Protein AF-A0A7V6NIX9-F1 (afdb_monomer_lite)

pLDDT: mean 92.25, std 5.12, range [70.06, 97.31]

Structure (mmCIF, N/CA/C/O backbone):
data_AF-A0A7V6NIX9-F1
#
_entry.id   AF-A0A7V6NIX9-F1
#
loop_
_atom_site.group_PDB
_atom_site.id
_atom_site.type_symbol
_atom_site.label_atom_id
_atom_site.label_alt_id
_atom_site.label_comp_id
_atom_site.label_asym_id
_atom_site.label_entity_id
_atom_site.label_seq_id
_atom_site.pdbx_PDB_ins_code
_atom_site.Cartn_x
_atom_site.Cartn_y
_atom_site.Cartn_z
_atom_site.occupancy
_atom_site.B_iso_or_equiv
_atom_site.auth_seq_id
_atom_site.auth_comp_id
_atom_site.auth_asym_id
_atom_site.auth_atom_id
_atom_site.pdbx_PDB_model_num
ATOM 1 N N . MET A 1 1 ? 14.371 -1.671 5.538 1.00 70.06 1 MET A N 1
ATOM 2 C CA . MET A 1 1 ? 14.347 -1.610 4.065 1.00 70.06 1 MET A CA 1
ATOM 3 C C . MET A 1 1 ? 13.373 -2.673 3.591 1.00 70.0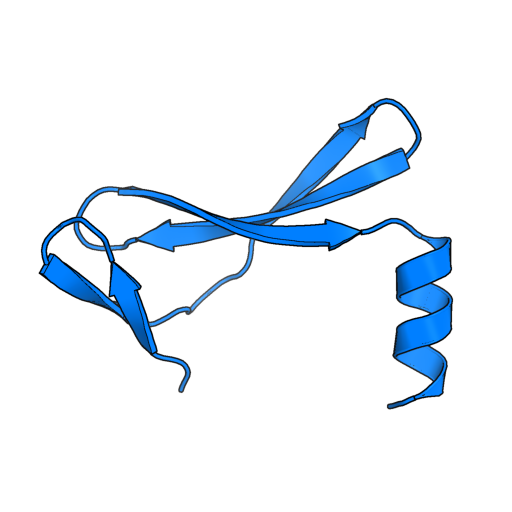6 1 MET A C 1
ATOM 5 O O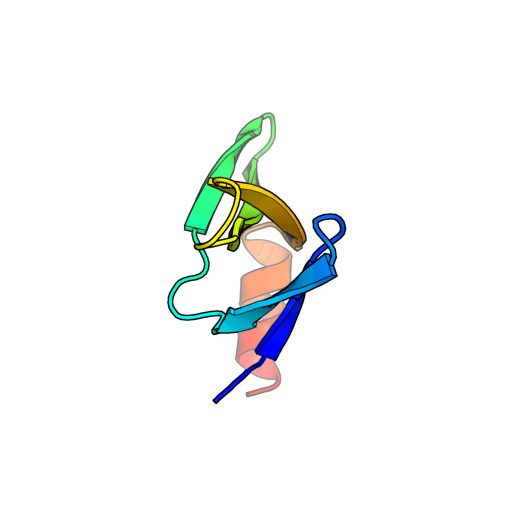 . MET A 1 1 ? 13.526 -3.815 4.003 1.00 70.06 1 MET A O 1
ATOM 9 N N . VAL A 1 2 ? 12.331 -2.295 2.850 1.00 86.75 2 VAL A N 1
ATOM 10 C CA . VAL A 1 2 ? 11.343 -3.240 2.301 1.00 86.75 2 VAL A CA 1
ATOM 11 C C . VAL A 1 2 ? 11.497 -3.221 0.788 1.00 86.75 2 VAL A C 1
ATOM 13 O O . VAL A 1 2 ? 11.360 -2.162 0.178 1.00 86.75 2 VAL A O 1
ATOM 16 N N . LEU A 1 3 ? 11.801 -4.375 0.199 1.00 89.50 3 LEU A N 1
ATOM 17 C CA . LEU A 1 3 ? 11.902 -4.552 -1.247 1.00 89.50 3 LEU A CA 1
ATOM 18 C C . LEU A 1 3 ? 10.652 -5.270 -1.750 1.00 89.50 3 LEU A C 1
ATOM 20 O O . LEU A 1 3 ? 10.174 -6.209 -1.114 1.00 89.50 3 LEU A O 1
ATOM 24 N N . ALA A 1 4 ? 10.126 -4.814 -2.882 1.00 88.06 4 ALA A N 1
ATOM 25 C CA . ALA A 1 4 ? 9.023 -5.461 -3.571 1.00 88.06 4 ALA A CA 1
ATOM 26 C C . ALA A 1 4 ? 9.449 -5.843 -4.989 1.00 88.06 4 ALA A C 1
ATOM 28 O O . ALA A 1 4 ? 9.871 -4.990 -5.780 1.00 88.06 4 ALA A O 1
ATOM 29 N N . THR A 1 5 ? 9.301 -7.123 -5.318 1.00 91.75 5 THR A N 1
ATOM 30 C CA . THR A 1 5 ? 9.425 -7.609 -6.692 1.00 91.75 5 THR A CA 1
ATOM 31 C C . THR A 1 5 ? 8.219 -7.125 -7.488 1.00 91.75 5 THR A C 1
ATOM 33 O O . THR A 1 5 ? 7.073 -7.369 -7.115 1.00 91.75 5 THR A O 1
ATOM 36 N N . CYS A 1 6 ? 8.483 -6.390 -8.561 1.00 88.44 6 CYS A N 1
ATOM 37 C CA . CYS A 1 6 ? 7.461 -5.814 -9.422 1.00 88.44 6 CYS A CA 1
ATOM 38 C C . CYS A 1 6 ? 7.269 -6.685 -10.672 1.00 88.44 6 CYS A C 1
ATOM 40 O O . CYS A 1 6 ? 8.213 -7.311 -11.150 1.00 88.44 6 CYS A O 1
ATOM 42 N N . ASP A 1 7 ? 6.080 -6.640 -11.276 1.00 88.81 7 ASP A N 1
ATOM 43 C CA . ASP A 1 7 ? 5.747 -7.391 -12.499 1.00 88.81 7 ASP A CA 1
ATOM 44 C C . ASP A 1 7 ? 6.657 -7.044 -13.688 1.00 88.81 7 ASP A C 1
ATOM 46 O O . ASP A 1 7 ? 6.782 -7.819 -14.630 1.00 88.81 7 ASP A O 1
ATOM 50 N N . CYS A 1 8 ? 7.306 -5.875 -13.664 1.00 88.62 8 CYS A N 1
ATOM 51 C CA . CYS A 1 8 ? 8.282 -5.478 -14.679 1.00 88.62 8 CYS A CA 1
ATOM 52 C C . CYS A 1 8 ? 9.633 -6.208 -14.549 1.00 88.62 8 CYS A C 1
ATOM 54 O O . CYS A 1 8 ? 10.582 -5.838 -15.233 1.00 88.62 8 CYS A O 1
ATOM 56 N N . GLY A 1 9 ? 9.744 -7.186 -13.643 1.00 86.88 9 GLY A N 1
ATOM 57 C CA . GLY A 1 9 ? 10.954 -7.973 -13.392 1.00 86.88 9 GLY A CA 1
ATOM 58 C C . GLY A 1 9 ? 12.004 -7.269 -12.530 1.00 86.88 9 GLY A C 1
ATOM 59 O O . GLY A 1 9 ? 13.049 -7.849 -12.258 1.00 86.88 9 GLY A O 1
ATOM 60 N N . GLY A 1 10 ? 11.741 -6.033 -12.095 1.00 86.56 10 GLY A N 1
ATOM 61 C CA . GLY A 1 10 ? 12.638 -5.258 -11.237 1.00 86.56 10 GLY A CA 1
ATOM 62 C C . GLY A 1 10 ? 12.236 -5.315 -9.766 1.00 86.56 10 GLY A C 1
ATOM 63 O O . GLY A 1 10 ? 11.052 -5.398 -9.432 1.00 86.56 10 GLY A O 1
ATOM 64 N N . GLU A 1 11 ? 13.215 -5.198 -8.876 1.00 87.88 11 GLU A N 1
ATOM 65 C CA . GLU A 1 11 ? 12.982 -4.986 -7.448 1.00 87.88 11 GLU A CA 1
ATOM 66 C C . GLU A 1 11 ? 12.976 -3.491 -7.152 1.00 87.88 11 GLU A C 1
ATOM 68 O O . GLU A 1 11 ? 13.923 -2.777 -7.480 1.00 87.88 11 GLU A O 1
ATOM 73 N N . SER A 1 12 ? 11.901 -2.994 -6.549 1.00 87.81 12 SER A N 1
ATOM 74 C CA . SER A 1 12 ? 11.805 -1.598 -6.132 1.00 87.81 12 SER A CA 1
ATOM 75 C C . SER A 1 12 ? 11.809 -1.530 -4.616 1.00 87.81 12 SER A C 1
ATOM 77 O O . SER A 1 12 ? 11.053 -2.244 -3.953 1.00 87.81 12 SER A O 1
ATOM 79 N N . GLU A 1 13 ? 12.601 -0.620 -4.060 1.00 90.56 13 GLU A N 1
ATOM 80 C CA . GLU A 1 13 ? 12.455 -0.263 -2.655 1.00 90.56 13 GLU A CA 1
ATOM 81 C C . GLU A 1 13 ? 11.113 0.445 -2.445 1.00 90.56 13 GLU A C 1
ATOM 83 O O . GLU A 1 13 ? 10.752 1.381 -3.170 1.00 90.56 13 GLU A O 1
ATOM 88 N N . VAL A 1 14 ? 10.358 -0.013 -1.447 1.00 91.25 14 VAL A N 1
ATOM 89 C CA . VAL A 1 14 ? 9.110 0.621 -1.023 1.00 91.25 14 VAL A CA 1
ATOM 90 C C . VAL A 1 14 ? 9.467 1.787 -0.105 1.00 91.25 14 VAL A C 1
ATOM 92 O O . VAL A 1 14 ? 9.453 1.678 1.118 1.00 91.25 14 VAL A O 1
ATOM 95 N N . THR A 1 15 ? 9.819 2.917 -0.714 1.00 88.44 15 THR A N 1
ATOM 96 C CA . THR A 1 15 ? 10.228 4.132 0.008 1.00 88.44 15 THR A CA 1
ATOM 97 C C . THR A 1 15 ? 9.040 4.899 0.578 1.00 88.44 15 THR A C 1
ATOM 99 O O . THR A 1 15 ? 9.122 5.480 1.660 1.00 88.44 15 THR A O 1
ATOM 102 N N . ARG A 1 16 ? 7.911 4.906 -0.139 1.00 91.31 16 ARG A N 1
ATOM 103 C CA . ARG A 1 16 ? 6.703 5.627 0.265 1.00 91.31 16 ARG A CA 1
ATOM 104 C C . ARG A 1 16 ? 5.445 4.857 -0.101 1.00 91.31 16 ARG A C 1
ATOM 106 O O . ARG A 1 16 ? 5.217 4.537 -1.265 1.00 91.31 16 ARG A O 1
ATOM 113 N N . ILE A 1 17 ? 4.591 4.656 0.898 1.00 94.31 17 ILE A N 1
ATOM 114 C CA . ILE A 1 17 ? 3.208 4.230 0.697 1.00 94.31 17 ILE A CA 1
ATOM 115 C C . ILE A 1 17 ? 2.348 5.491 0.586 1.00 94.31 17 ILE A C 1
ATOM 117 O O . ILE A 1 17 ? 2.409 6.388 1.429 1.00 94.31 17 ILE A O 1
ATOM 121 N N . LEU A 1 18 ? 1.582 5.568 -0.490 1.00 95.50 18 LEU A N 1
ATOM 122 C CA . LEU A 1 18 ? 0.620 6.616 -0.785 1.00 95.50 18 LEU A CA 1
ATOM 123 C C . LEU A 1 18 ? -0.770 6.151 -0.355 1.00 95.50 18 LEU A C 1
ATOM 125 O O . LEU A 1 18 ? -1.097 4.971 -0.472 1.00 95.50 18 LEU A O 1
ATOM 129 N N . THR A 1 19 ? -1.587 7.091 0.113 1.00 96.19 19 THR A N 1
ATOM 130 C CA . THR A 1 19 ? -2.972 6.834 0.514 1.00 96.19 19 THR A CA 1
ATOM 131 C C . THR A 1 19 ? -3.908 7.691 -0.325 1.00 96.19 19 THR A C 1
ATOM 133 O O . THR A 1 19 ? -3.760 8.911 -0.380 1.00 96.19 19 THR A O 1
ATOM 136 N N . GLU A 1 20 ? -4.892 7.055 -0.947 1.00 96.62 20 GLU A N 1
ATOM 137 C CA . GLU A 1 20 ? -5.961 7.684 -1.719 1.00 96.62 20 GLU A CA 1
ATOM 138 C C . GLU A 1 20 ? -7.304 7.435 -1.028 1.00 96.62 20 GLU A C 1
ATOM 140 O O . GLU A 1 20 ? -7.647 6.298 -0.701 1.00 96.62 20 GLU A O 1
ATOM 145 N N . LYS A 1 21 ? -8.079 8.499 -0.795 1.00 95.81 21 LYS A N 1
ATOM 146 C CA . LYS A 1 21 ? -9.428 8.382 -0.231 1.00 95.81 21 LYS A CA 1
ATOM 147 C C . LYS A 1 21 ? -10.417 8.011 -1.329 1.00 95.81 21 LYS A C 1
ATOM 149 O O . LYS A 1 21 ? -10.527 8.708 -2.332 1.00 95.81 21 LYS A O 1
ATOM 154 N N . MET A 1 22 ? -11.164 6.943 -1.099 1.00 93.88 22 MET A N 1
ATOM 155 C CA . MET A 1 22 ? -12.219 6.441 -1.969 1.00 93.88 22 MET A CA 1
ATOM 156 C C . MET A 1 22 ? -13.611 6.743 -1.393 1.00 93.88 22 MET A C 1
ATOM 158 O O . MET A 1 22 ? -13.772 7.308 -0.306 1.00 93.88 22 MET A O 1
ATOM 162 N N . ARG A 1 23 ? -14.654 6.384 -2.151 1.00 93.44 23 ARG A N 1
ATOM 163 C CA . ARG A 1 23 ? -16.049 6.538 -1.716 1.00 93.44 23 ARG A CA 1
ATOM 164 C C . ARG A 1 23 ? -16.329 5.696 -0.467 1.00 93.44 23 ARG A C 1
ATOM 166 O O . ARG A 1 23 ? -15.741 4.639 -0.271 1.00 93.44 23 ARG A O 1
ATOM 173 N N . GLY A 1 24 ? -17.247 6.177 0.370 1.00 92.06 24 GLY A N 1
ATOM 174 C CA . GLY A 1 24 ? -17.664 5.467 1.583 1.00 92.06 24 GLY A CA 1
ATOM 175 C C . GLY A 1 24 ? -16.640 5.486 2.723 1.00 92.06 24 GLY A C 1
ATOM 176 O O . GLY A 1 24 ? -16.767 4.700 3.651 1.00 92.06 24 GLY A O 1
ATOM 177 N N . GLY A 1 25 ? -15.628 6.362 2.670 1.00 93.12 25 GLY A N 1
ATOM 178 C CA . GLY A 1 25 ? -14.604 6.460 3.719 1.00 93.12 25 GLY A CA 1
ATOM 179 C C . GLY A 1 25 ? -13.538 5.363 3.663 1.00 93.12 25 GLY A C 1
ATOM 180 O O . GLY A 1 25 ? -12.713 5.278 4.572 1.00 93.12 25 GLY A O 1
ATOM 181 N N . ILE A 1 26 ? -13.546 4.557 2.599 1.00 96.00 26 ILE A N 1
ATOM 182 C CA . ILE A 1 26 ? -12.498 3.584 2.295 1.00 96.00 26 ILE A CA 1
ATOM 183 C C . ILE A 1 26 ? -11.249 4.342 1.847 1.00 96.00 26 ILE A C 1
ATOM 185 O O . ILE A 1 26 ? -11.328 5.323 1.111 1.00 96.00 26 ILE A O 1
ATOM 189 N N . GLU A 1 27 ? -10.083 3.873 2.259 1.00 97.12 27 GLU A N 1
ATOM 190 C CA . GLU A 1 27 ? -8.786 4.370 1.825 1.00 97.12 27 GLU A CA 1
ATOM 191 C C . GLU A 1 27 ? -8.031 3.251 1.101 1.00 97.12 27 GLU A C 1
ATOM 193 O O . GLU A 1 27 ? -7.948 2.116 1.577 1.00 97.12 27 GLU A O 1
ATOM 198 N N . ARG A 1 28 ? -7.467 3.576 -0.061 1.00 97.31 28 ARG A N 1
ATOM 199 C CA . ARG A 1 28 ? -6.584 2.711 -0.842 1.00 97.31 28 ARG A CA 1
ATOM 200 C C . ARG A 1 28 ? -5.143 3.096 -0.545 1.00 97.31 28 ARG A C 1
ATOM 202 O O . ARG A 1 28 ? -4.739 4.224 -0.817 1.00 97.31 28 ARG A O 1
ATOM 209 N N . MET A 1 29 ? -4.360 2.159 -0.025 1.00 96.56 29 MET A N 1
ATOM 210 C CA . MET A 1 29 ? -2.915 2.314 0.097 1.00 96.56 29 MET A CA 1
ATOM 211 C C . MET A 1 29 ? -2.196 1.628 -1.051 1.00 96.56 29 MET A C 1
ATOM 213 O O . MET A 1 29 ? -2.455 0.459 -1.333 1.00 96.56 29 MET A O 1
ATOM 217 N N . TYR A 1 30 ? -1.250 2.317 -1.671 1.00 96.31 30 TYR A N 1
ATOM 218 C CA . TYR A 1 30 ? -0.458 1.778 -2.770 1.00 96.31 30 TYR A CA 1
ATOM 219 C C . TYR A 1 30 ? 0.955 2.357 -2.759 1.00 96.31 30 TYR A C 1
ATOM 221 O O . TYR A 1 30 ? 1.213 3.384 -2.137 1.00 96.31 30 TYR A O 1
ATOM 229 N N . PHE A 1 31 ? 1.880 1.721 -3.463 1.00 95.56 31 PHE A N 1
ATOM 230 C CA . PHE A 1 31 ? 3.168 2.323 -3.800 1.00 95.56 31 PHE A CA 1
ATOM 231 C C . PHE A 1 31 ? 3.362 2.294 -5.314 1.00 95.56 31 PHE A C 1
ATOM 233 O O . PHE A 1 31 ? 2.668 1.569 -6.030 1.00 95.56 31 PHE A O 1
ATOM 240 N N . ARG A 1 32 ? 4.288 3.111 -5.812 1.00 94.31 32 ARG A N 1
ATOM 241 C CA . ARG A 1 32 ? 4.667 3.125 -7.226 1.00 94.31 32 ARG A CA 1
ATOM 242 C C . ARG A 1 32 ? 6.025 2.473 -7.385 1.00 94.31 32 ARG A C 1
ATOM 244 O O . ARG A 1 32 ? 6.960 2.825 -6.667 1.00 94.31 32 ARG A O 1
ATOM 251 N N . CYS A 1 33 ? 6.120 1.537 -8.321 1.00 92.44 33 CYS A N 1
ATOM 252 C CA . CYS A 1 33 ? 7.404 0.986 -8.726 1.00 92.44 33 CYS A CA 1
ATOM 253 C C . CYS A 1 33 ? 8.267 2.107 -9.311 1.00 92.44 33 CYS A C 1
ATOM 255 O O . CYS A 1 33 ? 7.825 2.809 -10.220 1.00 92.44 33 CYS A O 1
ATOM 257 N N . GLN A 1 34 ? 9.496 2.257 -8.818 1.00 89.81 34 GLN A N 1
ATOM 258 C CA . GLN A 1 34 ? 10.413 3.294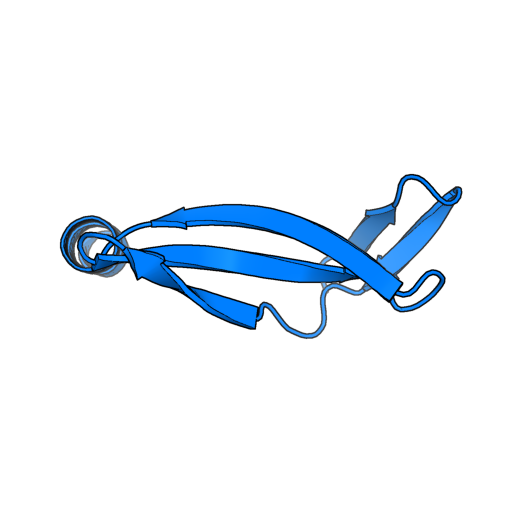 -9.303 1.00 89.81 34 GLN A CA 1
ATOM 259 C C . GLN A 1 34 ? 10.958 2.998 -10.710 1.00 89.81 34 GLN A C 1
ATOM 261 O O . GLN A 1 34 ? 11.445 3.903 -11.376 1.00 89.81 34 GLN A O 1
ATOM 266 N N . HIS A 1 35 ? 10.833 1.752 -11.184 1.00 89.81 35 HIS A N 1
ATOM 267 C CA . HIS A 1 35 ? 11.310 1.337 -12.508 1.00 89.81 35 HIS A CA 1
ATOM 268 C C . HIS A 1 35 ? 10.288 1.585 -13.615 1.00 89.81 35 HIS A C 1
ATOM 270 O O . HIS A 1 35 ? 10.630 2.119 -14.663 1.00 89.81 35 HIS A O 1
ATOM 276 N N . CYS A 1 36 ? 9.029 1.190 -13.398 1.00 91.12 36 CYS A N 1
ATOM 277 C CA . CYS A 1 36 ? 7.985 1.256 -14.429 1.00 91.12 36 CYS A CA 1
ATOM 278 C C . CYS A 1 36 ? 6.835 2.218 -14.104 1.00 91.12 36 CYS A C 1
ATOM 280 O O . CYS A 1 36 ? 5.917 2.365 -14.905 1.00 91.12 36 CYS A O 1
ATOM 282 N N . GLY A 1 37 ? 6.825 2.833 -12.917 1.00 90.88 37 GLY A N 1
ATOM 283 C CA . GLY A 1 37 ? 5.769 3.752 -12.481 1.00 90.88 37 GLY A CA 1
ATOM 284 C C . GLY A 1 37 ? 4.428 3.091 -12.143 1.00 90.88 37 GLY A C 1
ATOM 285 O O . GLY A 1 37 ? 3.526 3.775 -11.657 1.00 90.88 37 GLY A O 1
ATOM 286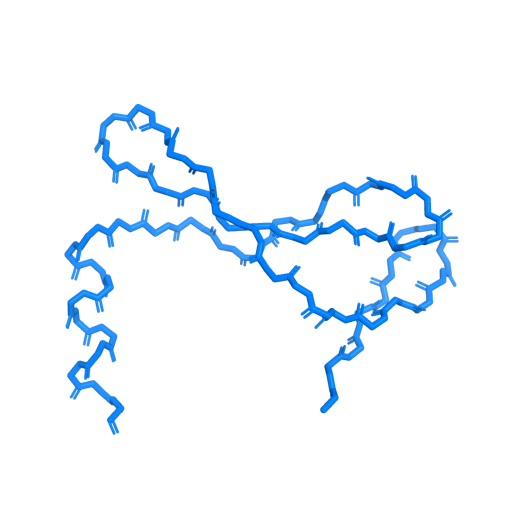 N N . LYS A 1 38 ? 4.282 1.775 -12.357 1.00 94.12 38 LYS A N 1
ATOM 287 C CA . LYS A 1 38 ? 3.047 1.033 -12.073 1.00 94.12 38 LYS A CA 1
ATOM 288 C C . LYS A 1 38 ? 2.708 1.084 -10.582 1.00 94.12 38 LYS A C 1
ATOM 290 O O . LYS A 1 38 ? 3.591 0.998 -9.724 1.00 94.12 38 LYS A O 1
ATOM 295 N N . GLU A 1 39 ? 1.419 1.218 -10.288 1.00 95.12 39 GLU A N 1
ATOM 296 C CA . GLU A 1 39 ? 0.886 1.230 -8.928 1.00 95.12 39 GLU A CA 1
ATOM 297 C C . GLU A 1 39 ? 0.610 -0.188 -8.432 1.00 95.12 39 GLU A C 1
ATOM 299 O O . GLU A 1 39 ? -0.089 -0.961 -9.087 1.00 95.12 39 GLU A O 1
ATOM 304 N N . TYR A 1 40 ? 1.107 -0.495 -7.239 1.00 94.56 40 TYR A N 1
ATOM 305 C CA . TYR A 1 40 ? 0.886 -1.762 -6.554 1.00 94.56 40 TYR A CA 1
ATOM 306 C C . TYR A 1 40 ? 0.084 -1.508 -5.284 1.00 94.56 40 TYR A C 1
ATOM 308 O O . TYR A 1 40 ? 0.475 -0.708 -4.431 1.00 94.56 40 TYR A O 1
ATOM 316 N N . LEU A 1 41 ? -1.065 -2.174 -5.179 1.00 95.31 41 LEU A N 1
ATOM 317 C CA . LEU A 1 41 ? -1.940 -2.093 -4.018 1.00 95.31 41 LEU A CA 1
ATOM 318 C C . LEU A 1 41 ? -1.266 -2.763 -2.814 1.00 95.31 41 LEU A C 1
ATOM 320 O O . LEU A 1 41 ? -0.870 -3.920 -2.890 1.00 95.31 41 LEU A O 1
ATOM 324 N N . VAL A 1 42 ? -1.194 -2.047 -1.695 1.00 94.00 42 VAL A N 1
ATOM 325 C CA . VAL A 1 42 ? -0.761 -2.602 -0.407 1.00 94.00 42 VAL A CA 1
ATOM 326 C C . VAL A 1 42 ? -1.968 -3.167 0.330 1.00 94.00 42 VAL A C 1
ATOM 328 O O . VAL A 1 42 ? -1.988 -4.336 0.702 1.00 94.00 42 VAL A O 1
ATOM 331 N N . CYS A 1 43 ? -2.990 -2.337 0.543 1.00 95.19 43 CYS A N 1
ATOM 332 C CA . CYS A 1 43 ? -4.242 -2.754 1.160 1.00 95.19 43 CYS A CA 1
ATOM 333 C C . CYS A 1 43 ? -5.351 -1.719 0.950 1.00 95.19 43 CYS A C 1
ATOM 335 O O . CYS A 1 43 ? -5.096 -0.542 0.677 1.00 95.19 43 CYS A O 1
ATOM 337 N N . TYR A 1 44 ? -6.587 -2.167 1.145 1.00 96.50 44 TYR A N 1
ATOM 338 C CA . TYR A 1 44 ? -7.709 -1.288 1.452 1.00 96.50 44 TYR A CA 1
A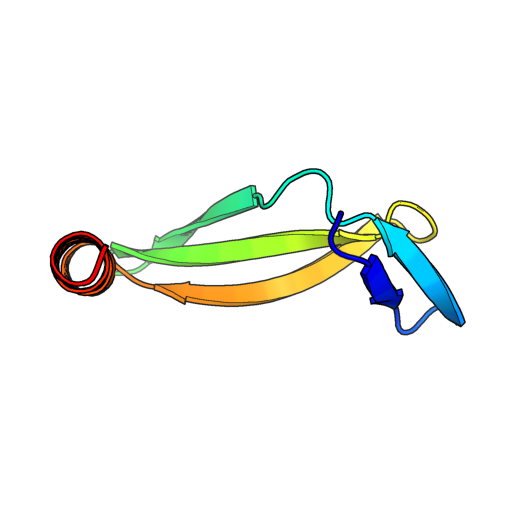TOM 339 C C . TYR A 1 44 ? -7.898 -1.215 2.964 1.00 96.50 44 TYR A C 1
ATOM 341 O O . TYR A 1 44 ? -7.652 -2.180 3.690 1.00 96.50 44 TYR A O 1
ATOM 349 N N . THR A 1 45 ? -8.319 -0.059 3.451 1.00 96.69 45 THR A N 1
ATOM 350 C CA . THR A 1 45 ? -8.539 0.188 4.874 1.00 96.69 45 THR A CA 1
ATOM 351 C C . THR A 1 45 ? -9.651 1.214 5.065 1.00 96.69 45 THR A C 1
ATOM 353 O O . THR A 1 45 ? -10.142 1.798 4.104 1.00 96.69 45 THR A O 1
ATOM 356 N N . ASP A 1 46 ? -10.019 1.463 6.313 1.00 96.94 46 ASP A N 1
ATOM 357 C CA . ASP A 1 46 ? -10.874 2.573 6.705 1.00 96.94 46 ASP A CA 1
ATOM 358 C C . ASP A 1 46 ? -10.453 3.083 8.091 1.00 96.94 46 ASP A C 1
ATOM 360 O O . ASP A 1 46 ? -9.581 2.520 8.768 1.00 96.94 46 ASP A O 1
ATOM 364 N N . LYS A 1 47 ? -11.092 4.167 8.530 1.00 93.88 47 LYS A N 1
ATOM 365 C CA . LYS A 1 47 ? -10.795 4.814 9.811 1.00 93.88 47 LYS A CA 1
ATOM 366 C C . LYS A 1 47 ? -10.949 3.873 11.013 1.00 93.88 47 LYS A C 1
ATOM 368 O O . LYS A 1 47 ? -10.159 3.965 11.954 1.00 93.88 47 LYS A O 1
ATOM 373 N N . GLU A 1 48 ? -11.942 2.990 11.018 1.00 95.50 48 GLU A N 1
ATOM 374 C CA . GLU A 1 48 ? -12.193 2.070 12.130 1.00 95.50 48 GLU A CA 1
ATOM 375 C C . GLU A 1 48 ? -11.187 0.915 12.144 1.00 95.50 48 GLU A C 1
ATOM 377 O O . GLU A 1 48 ? -10.674 0.567 13.212 1.00 95.50 48 GLU A O 1
ATOM 382 N N . ILE A 1 49 ? -10.816 0.380 10.976 1.00 94.94 49 ILE A N 1
ATOM 383 C CA . ILE A 1 49 ? -9.724 -0.596 10.845 1.00 94.94 49 ILE A CA 1
ATOM 384 C C . ILE A 1 49 ? -8.415 0.009 11.364 1.00 94.94 49 ILE A C 1
ATOM 386 O O . ILE A 1 49 ? -7.730 -0.614 12.177 1.00 94.94 49 ILE A O 1
ATOM 390 N N . ARG A 1 50 ? -8.090 1.252 10.985 1.00 93.50 50 ARG A N 1
ATOM 391 C CA . ARG A 1 50 ? -6.879 1.944 11.462 1.00 93.50 50 ARG A CA 1
ATOM 392 C C . ARG A 1 50 ? -6.869 2.168 12.968 1.00 93.50 50 ARG A C 1
ATOM 394 O O . ARG A 1 50 ? -5.842 1.948 13.609 1.00 93.50 50 ARG A O 1
ATOM 401 N N . LYS A 1 51 ? -8.008 2.545 13.557 1.00 95.50 51 LYS A N 1
ATOM 402 C CA . LYS A 1 51 ? -8.143 2.652 15.019 1.00 95.50 51 LYS A CA 1
ATOM 403 C C . LYS A 1 51 ? -7.879 1.320 15.715 1.00 95.50 51 LYS A C 1
ATOM 405 O O . LYS A 1 51 ? -7.232 1.315 16.757 1.00 95.50 51 LYS A O 1
ATOM 410 N N . LYS A 1 52 ? -8.375 0.205 15.166 1.00 96.06 52 LYS A N 1
ATOM 411 C CA . LYS A 1 52 ? -8.136 -1.136 15.724 1.00 96.06 52 LYS A CA 1
ATOM 412 C C . LYS A 1 52 ? -6.665 -1.535 15.609 1.00 96.06 52 LYS A C 1
ATOM 414 O O . LYS A 1 52 ? -6.095 -1.964 16.601 1.00 96.06 52 LYS A O 1
ATOM 419 N N . GLN A 1 53 ? -6.038 -1.322 14.451 1.00 92.94 53 GLN A N 1
ATOM 420 C CA . GLN A 1 53 ? -4.612 -1.609 14.238 1.00 92.94 53 GLN A CA 1
ATOM 421 C C . GLN A 1 53 ? -3.711 -0.836 15.208 1.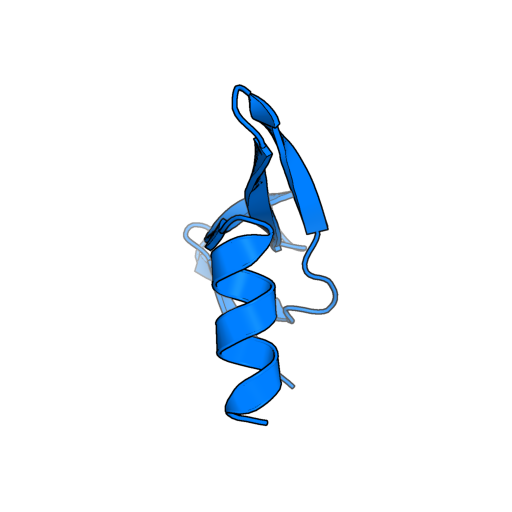00 92.94 53 GLN A C 1
ATOM 423 O O . GLN A 1 53 ? -2.796 -1.418 15.777 1.00 92.94 53 GLN A O 1
ATOM 428 N N . LYS A 1 54 ? -4.015 0.443 15.467 1.00 95.06 54 LYS A N 1
ATOM 429 C CA . LYS A 1 54 ? -3.256 1.272 16.417 1.00 95.06 54 LYS A CA 1
ATOM 430 C C . LYS A 1 54 ? -3.288 0.739 17.857 1.00 95.06 54 LYS A C 1
ATOM 432 O O . LYS A 1 54 ? -2.399 1.060 18.625 1.00 95.06 54 LYS A O 1
ATOM 437 N N . LYS A 1 55 ? -4.299 -0.049 18.236 1.00 96.31 55 LYS A N 1
ATOM 438 C CA . LYS A 1 55 ? -4.373 -0.669 19.572 1.00 96.31 55 LYS A CA 1
ATOM 439 C C . LYS A 1 55 ? -3.487 -1.911 19.717 1.00 96.31 55 LYS A C 1
ATOM 441 O O . LYS A 1 55 ? -3.337 -2.393 20.831 1.00 96.31 55 LYS A O 1
ATOM 446 N N . LEU A 1 56 ? -2.992 -2.460 18.606 1.00 93.56 56 LEU A N 1
ATOM 447 C CA . LEU A 1 56 ? -2.129 -3.646 18.579 1.00 93.56 56 LEU A CA 1
ATOM 448 C C . LEU A 1 56 ? -0.635 -3.292 18.465 1.00 93.56 56 LEU A C 1
ATOM 450 O O . LEU A 1 56 ? 0.190 -4.201 18.479 1.00 93.56 56 LEU A O 1
ATOM 454 N N . GLN A 1 57 ? -0.309 -2.006 18.300 1.00 71.75 57 GLN A N 1
ATOM 455 C CA . GLN A 1 57 ? 1.052 -1.458 18.330 1.00 71.75 57 GLN A CA 1
ATOM 456 C C . GLN A 1 57 ? 1.365 -0.931 19.724 1.00 71.75 57 GLN A C 1
ATOM 458 O O . GLN A 1 57 ? 2.522 -1.118 20.151 1.00 71.75 57 GLN A O 1
#

Radius of gyration: 13.25 Å; chains: 1; bounding box: 32×16×34 Å

Sequence (57 aa):
MVLATCDCGGESEVTRILTEKMRGGIERMYFRCQHCGKEYLVCYTDKEIRKKQKKLQ

Foldseek 3Di:
DDWDQDPVRDIADQPDWDWDQDPPQKIWIWGAGPPPRDIDTPDIDGPVRVVVVVVVD

Secondary structure (DSSP, 8-state):
--EEE-TTS-EEE----EEEE-GGGEEEEEEE-TTT--EEEEEEEEHHHHHHHHT--